Protein AF-A0A3S4I465-F1 (afdb_monomer_lite)

Radius of gyration: 15.0 Å; chains: 1; bounding box: 34×36×34 Å

Secondary structure (DSSP, 8-state):
--TT-HHHHHHHHHHTT--HHHHHHHHHHHHHHGGGHHHHHHHHHHHGGG-GGGGG---SS-HHHHHHHHHHHHHHHTTT---HHHHHHHHHHHHHHHHTT--HHHHHHHHHHHHHHHHT-

Structure (mmCIF, N/CA/C/O backbone):
data_AF-A0A3S4I465-F1
#
_entry.id   AF-A0A3S4I465-F1
#
loop_
_atom_site.group_PDB
_atom_site.id
_atom_site.type_symbol
_atom_site.label_atom_id
_atom_site.label_alt_id
_atom_site.label_comp_id
_atom_site.label_asym_id
_atom_site.label_entity_id
_atom_site.label_seq_id
_atom_site.pdbx_PDB_ins_code
_atom_site.Cartn_x
_atom_site.Cartn_y
_atom_site.Cartn_z
_atom_site.occupancy
_atom_site.B_iso_or_equiv
_atom_site.auth_seq_id
_atom_site.auth_comp_id
_atom_site.auth_asym_id
_atom_site.auth_atom_id
_atom_site.pdbx_PDB_model_num
ATOM 1 N N . MET A 1 1 ? 2.067 20.517 4.276 1.00 67.31 1 MET A N 1
ATOM 2 C CA . MET A 1 1 ? 1.333 19.249 4.360 1.00 67.31 1 MET A CA 1
ATOM 3 C C . MET A 1 1 ? 2.252 18.279 5.065 1.00 67.31 1 MET A C 1
ATOM 5 O O . MET A 1 1 ? 3.365 18.084 4.582 1.00 67.31 1 MET A O 1
ATOM 9 N N . ASP A 1 2 ? 1.835 17.782 6.223 1.00 79.69 2 ASP A N 1
ATOM 10 C CA . ASP A 1 2 ? 2.495 16.657 6.884 1.00 79.69 2 ASP A CA 1
ATOM 11 C C . ASP A 1 2 ? 1.726 15.389 6.498 1.00 79.69 2 ASP A C 1
ATOM 13 O O . ASP A 1 2 ? 0.690 15.105 7.099 1.00 79.69 2 ASP A O 1
ATOM 17 N N . PRO A 1 3 ? 2.225 14.596 5.536 1.00 73.81 3 PRO A N 1
ATOM 18 C CA . PRO A 1 3 ? 1.489 13.455 5.004 1.00 73.81 3 PRO A CA 1
ATOM 19 C C . PRO A 1 3 ? 1.348 12.295 6.010 1.00 73.81 3 PRO A C 1
ATOM 21 O O . PRO A 1 3 ? 0.753 11.268 5.683 1.00 73.81 3 PRO A O 1
ATOM 24 N N . THR A 1 4 ? 1.893 12.438 7.224 1.00 80.31 4 THR A N 1
ATOM 25 C CA . THR A 1 4 ? 1.726 11.503 8.346 1.00 80.31 4 THR A CA 1
ATOM 26 C C . THR A 1 4 ? 0.776 12.014 9.434 1.00 80.31 4 THR A C 1
ATOM 28 O O . THR A 1 4 ? 0.521 11.314 10.416 1.00 80.31 4 THR A O 1
ATOM 31 N N . SER A 1 5 ? 0.200 13.205 9.249 1.00 88.50 5 SER A N 1
ATOM 32 C CA . SER A 1 5 ? -0.755 13.814 10.171 1.00 88.50 5 SER A CA 1
ATOM 33 C C . SER A 1 5 ? -2.071 13.037 10.220 1.00 88.50 5 SER A C 1
ATOM 35 O O . SER A 1 5 ? -2.751 12.858 9.208 1.00 88.50 5 SER A O 1
ATOM 37 N N . LEU A 1 6 ? -2.486 12.637 11.426 1.00 82.00 6 LEU A N 1
ATOM 38 C CA . LEU A 1 6 ? -3.793 12.005 11.645 1.00 82.00 6 LEU A CA 1
ATOM 39 C C . LEU A 1 6 ? -4.962 12.961 11.367 1.00 82.00 6 LEU A C 1
ATOM 41 O O . LEU A 1 6 ? -6.036 12.513 10.972 1.00 82.00 6 LEU A O 1
ATOM 45 N N . THR A 1 7 ? -4.753 14.268 11.537 1.00 84.88 7 THR A N 1
ATOM 46 C CA . THR A 1 7 ? -5.753 15.281 11.177 1.00 84.88 7 THR A CA 1
ATOM 47 C C . THR A 1 7 ? -5.961 15.307 9.664 1.00 84.88 7 THR A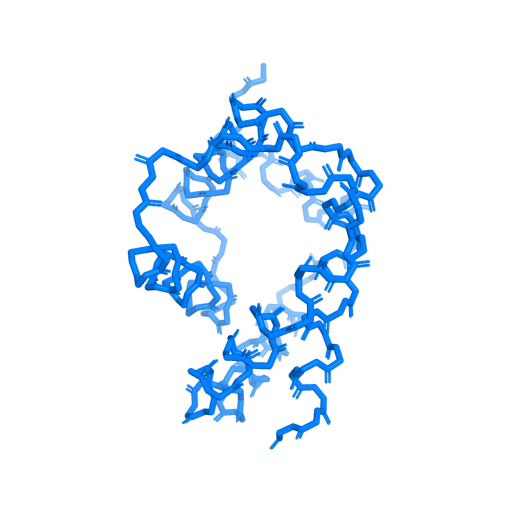 C 1
ATOM 49 O O . THR A 1 7 ? -7.096 15.200 9.208 1.00 84.88 7 THR A O 1
ATOM 52 N N . GLU A 1 8 ? -4.874 15.354 8.883 1.00 82.62 8 GLU A N 1
ATOM 53 C CA . GLU A 1 8 ? -4.951 15.303 7.413 1.00 82.62 8 GLU A CA 1
ATOM 54 C C . GLU A 1 8 ? -5.511 13.949 6.936 1.00 82.62 8 GLU A C 1
ATOM 56 O O . GLU A 1 8 ? -6.305 13.889 5.999 1.00 82.62 8 GLU A O 1
ATOM 61 N N . ALA A 1 9 ? -5.184 12.846 7.619 1.00 86.00 9 ALA A N 1
ATOM 62 C CA . ALA A 1 9 ? -5.780 11.541 7.331 1.00 86.00 9 ALA A CA 1
ATOM 63 C C . ALA A 1 9 ? -7.304 11.532 7.526 1.00 86.00 9 ALA A C 1
ATOM 65 O O . ALA A 1 9 ? -8.016 10.961 6.700 1.00 86.00 9 ALA A O 1
ATOM 66 N N . GLY A 1 10 ? -7.815 12.197 8.567 1.00 88.69 10 GLY A N 1
ATOM 67 C CA . GLY A 1 10 ? -9.253 12.390 8.768 1.00 88.69 10 GLY A CA 1
ATOM 68 C C . GLY A 1 10 ? -9.916 13.146 7.611 1.00 88.69 10 GLY A C 1
ATOM 69 O O . GLY A 1 10 ? -10.988 12.748 7.151 1.00 88.69 10 GLY A O 1
ATOM 70 N N . GLU A 1 11 ? -9.258 14.182 7.083 1.00 90.25 11 GLU A N 1
ATOM 71 C CA . GLU A 1 11 ? -9.730 14.925 5.906 1.00 90.25 11 GLU A CA 1
ATOM 72 C C . GLU A 1 11 ? -9.750 14.055 4.643 1.00 90.25 11 GLU A C 1
ATOM 74 O O . GLU A 1 11 ? -10.707 14.118 3.867 1.00 90.25 11 GLU A O 1
ATOM 79 N N . PHE A 1 12 ? -8.744 13.197 4.442 1.00 90.12 12 PHE A N 1
ATOM 80 C CA . PHE A 1 12 ? -8.738 12.246 3.330 1.00 90.12 12 PHE A CA 1
ATOM 81 C C . PHE A 1 12 ? -9.867 11.223 3.446 1.00 90.12 12 PHE A C 1
ATOM 83 O O . PHE A 1 12 ? -10.594 11.019 2.475 1.00 90.12 12 PHE A O 1
ATOM 90 N N . LEU A 1 13 ? -10.055 10.610 4.618 1.00 94.12 13 LEU A N 1
ATOM 91 C CA . LEU A 1 13 ? -11.156 9.668 4.839 1.00 94.12 13 LEU A CA 1
ATOM 92 C C . LEU A 1 13 ? -12.508 10.328 4.543 1.00 94.12 13 LEU A C 1
ATOM 94 O O . LEU A 1 13 ? -13.324 9.748 3.830 1.00 94.12 13 LEU A O 1
ATOM 98 N N . HIS A 1 14 ? -12.710 11.568 4.994 1.00 94.50 14 HIS A N 1
ATOM 99 C CA . HIS A 1 14 ? -13.909 12.341 4.675 1.00 94.50 14 HIS A CA 1
ATOM 100 C C . HIS A 1 14 ? -14.053 12.604 3.168 1.00 94.50 14 HIS A C 1
ATOM 102 O O . HIS A 1 14 ? -15.103 12.323 2.592 1.00 94.50 14 HIS A O 1
ATOM 108 N N . THR A 1 15 ? -12.992 13.090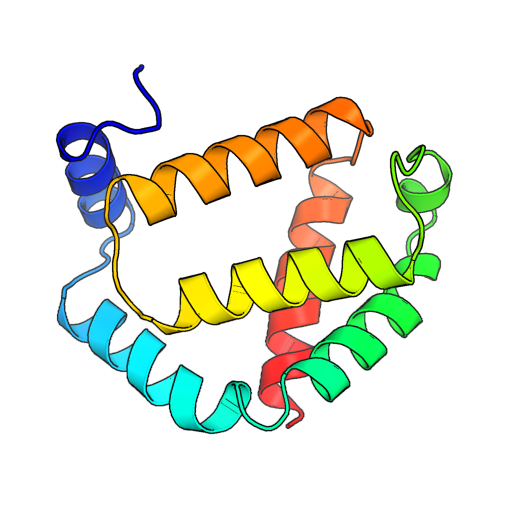 2.518 1.00 95.38 15 THR A N 1
ATOM 109 C CA . THR A 1 15 ? -12.969 13.412 1.080 1.00 95.38 15 THR A CA 1
ATOM 110 C C . THR A 1 15 ? -13.322 12.202 0.217 1.00 95.38 15 THR A C 1
ATOM 112 O O . THR A 1 15 ? -14.041 12.331 -0.772 1.00 95.38 15 THR A O 1
ATOM 115 N N . PHE A 1 16 ? -12.842 11.018 0.600 1.00 94.19 16 PHE A N 1
ATOM 116 C CA . PHE A 1 16 ? -13.107 9.762 -0.100 1.00 94.19 16 PHE A CA 1
ATOM 117 C C . PHE A 1 16 ? -14.335 9.006 0.427 1.00 94.19 16 PHE A C 1
ATOM 119 O O . PHE A 1 16 ? -14.575 7.882 -0.009 1.00 94.19 16 PHE A O 1
ATOM 126 N N . ALA A 1 17 ? -15.113 9.608 1.333 1.00 97.00 17 ALA A N 1
ATOM 127 C CA . ALA A 1 17 ? -16.288 9.004 1.961 1.00 97.00 17 ALA A CA 1
ATOM 128 C C . ALA A 1 17 ? -16.016 7.622 2.594 1.00 97.00 17 ALA A C 1
ATOM 130 O O . ALA A 1 17 ? -16.871 6.742 2.561 1.00 97.00 17 ALA A O 1
ATOM 131 N N . ILE A 1 18 ? -14.827 7.436 3.175 1.00 96.69 18 ILE A N 1
ATOM 132 C CA . ILE A 1 18 ? -14.431 6.209 3.869 1.00 96.69 18 ILE A CA 1
ATOM 133 C C . ILE A 1 18 ? -14.873 6.312 5.326 1.00 96.69 18 ILE A C 1
ATOM 135 O O . ILE A 1 18 ? -14.384 7.154 6.082 1.00 96.69 18 ILE A O 1
ATOM 139 N N . GLN A 1 19 ? -15.787 5.434 5.726 1.00 96.44 19 GLN A N 1
ATOM 140 C CA . GLN A 1 19 ? -16.308 5.358 7.087 1.00 96.44 19 GLN A CA 1
ATOM 141 C C . GLN A 1 19 ? -15.681 4.192 7.862 1.00 96.44 19 GLN A C 1
ATOM 143 O O . GLN A 1 19 ? -15.042 3.301 7.299 1.00 96.44 19 GLN A O 1
ATOM 148 N N . GLU A 1 20 ? -15.898 4.159 9.178 1.00 95.94 20 GLU A N 1
ATOM 149 C CA . GLU A 1 20 ? -15.422 3.064 10.033 1.00 95.94 20 GLU A CA 1
ATOM 150 C C . GLU A 1 20 ? -15.921 1.691 9.549 1.00 95.94 20 GLU A C 1
ATOM 152 O O . GLU A 1 20 ? -15.183 0.707 9.571 1.00 95.94 20 GLU A O 1
ATOM 157 N N . ASP A 1 21 ? -17.154 1.619 9.044 1.00 97.69 21 ASP A N 1
ATOM 158 C CA . ASP A 1 21 ? -17.713 0.377 8.509 1.00 97.69 21 ASP A CA 1
ATOM 159 C C . ASP A 1 21 ? -17.024 -0.085 7.219 1.00 97.69 21 ASP A C 1
ATOM 161 O O . ASP A 1 21 ? -16.957 -1.287 6.957 1.00 97.69 21 ASP A O 1
ATOM 165 N N . ASP A 1 22 ? -16.445 0.827 6.439 1.00 98.06 22 ASP A N 1
ATOM 166 C CA . ASP A 1 22 ? -15.641 0.463 5.272 1.00 98.06 22 ASP A CA 1
ATOM 167 C C . ASP A 1 22 ? -14.290 -0.104 5.697 1.00 98.06 22 ASP A C 1
ATOM 169 O O . ASP A 1 22 ? -13.839 -1.104 5.140 1.00 98.06 22 ASP A O 1
ATOM 173 N N . LEU A 1 23 ? -13.686 0.443 6.753 1.00 97.69 23 LEU A N 1
ATOM 174 C CA . LEU A 1 23 ? -12.479 -0.125 7.356 1.00 97.69 23 LEU A CA 1
ATOM 175 C C . LEU A 1 23 ? -12.737 -1.523 7.946 1.00 97.69 23 LEU A C 1
ATOM 177 O O . LEU A 1 23 ? -11.909 -2.424 7.788 1.00 97.69 23 LEU A O 1
ATOM 181 N N . LYS A 1 24 ? -13.914 -1.751 8.549 1.00 97.81 24 LYS A N 1
ATOM 182 C CA . LYS A 1 24 ? -14.354 -3.094 8.974 1.00 97.81 24 LYS A CA 1
ATOM 183 C C . LYS A 1 24 ? -14.507 -4.040 7.783 1.00 97.81 24 LYS A C 1
ATOM 185 O O . LYS A 1 24 ? -14.070 -5.186 7.867 1.00 97.81 24 LYS A O 1
ATOM 190 N N . ARG A 1 25 ? -15.072 -3.573 6.663 1.00 97.38 25 ARG A N 1
ATOM 191 C CA . ARG A 1 25 ? -15.172 -4.356 5.417 1.00 97.38 25 ARG A CA 1
ATOM 192 C C . ARG A 1 25 ? -13.799 -4.695 4.835 1.00 97.38 25 ARG A C 1
ATOM 194 O O . ARG A 1 25 ? -13.598 -5.829 4.409 1.00 97.38 25 ARG A O 1
ATOM 201 N N . VAL A 1 26 ? -12.848 -3.760 4.861 1.00 96.94 26 VAL A N 1
ATOM 202 C CA . VAL A 1 26 ? -11.453 -4.013 4.458 1.00 96.94 26 VAL A CA 1
ATOM 203 C C . VAL A 1 26 ? -10.838 -5.109 5.326 1.00 96.94 26 VAL A C 1
ATOM 205 O O . VAL A 1 26 ? -10.253 -6.047 4.786 1.00 96.94 26 VAL A O 1
ATOM 208 N N . ARG A 1 27 ? -11.031 -5.049 6.649 1.00 97.44 27 ARG A N 1
ATOM 209 C CA . ARG A 1 27 ? -10.550 -6.089 7.568 1.00 97.44 27 ARG A CA 1
ATOM 210 C C . ARG A 1 27 ? -11.165 -7.457 7.283 1.00 97.44 27 ARG A C 1
ATOM 212 O O . ARG A 1 27 ? -10.431 -8.433 7.176 1.00 97.44 27 ARG A O 1
ATOM 219 N N . ALA A 1 28 ? -12.483 -7.516 7.101 1.00 96.69 28 ALA A N 1
ATOM 220 C CA . ALA A 1 28 ? -13.188 -8.753 6.772 1.00 96.69 28 ALA A CA 1
ATOM 221 C C . ALA A 1 28 ? -12.712 -9.354 5.436 1.00 96.69 28 ALA A C 1
ATOM 223 O O . ALA A 1 28 ? -12.515 -10.560 5.333 1.00 96.69 28 ALA A O 1
ATOM 224 N N . MET A 1 29 ? -12.448 -8.521 4.422 1.00 94.75 29 MET A N 1
ATOM 225 C CA . MET A 1 29 ? -11.846 -8.981 3.163 1.00 94.75 29 MET A CA 1
ATOM 226 C C . MET A 1 29 ? -10.445 -9.571 3.383 1.00 94.75 29 MET A C 1
ATOM 228 O O . MET A 1 29 ? -10.067 -10.552 2.740 1.00 94.75 29 MET A O 1
ATOM 232 N N . GLY A 1 30 ? -9.683 -9.001 4.318 1.00 95.50 30 GLY A N 1
ATOM 233 C CA . GLY A 1 30 ? -8.376 -9.505 4.725 1.00 95.50 30 GLY A CA 1
ATOM 234 C C . GLY A 1 30 ? -8.392 -10.968 5.161 1.00 95.50 30 GLY A C 1
ATOM 235 O O . GLY A 1 30 ? -7.469 -11.702 4.822 1.00 95.50 30 GLY A O 1
ATOM 236 N N . GLU A 1 31 ? -9.446 -11.426 5.837 1.00 94.69 31 GLU A N 1
ATOM 237 C CA . GLU A 1 31 ? -9.565 -12.820 6.292 1.00 94.69 31 GLU A CA 1
ATOM 238 C C . GLU A 1 31 ? -9.564 -13.822 5.125 1.00 94.69 31 GLU A C 1
ATOM 240 O O . GLU A 1 31 ? -9.002 -14.910 5.249 1.00 94.69 31 GLU A O 1
ATOM 245 N N . ALA A 1 32 ? -10.126 -13.438 3.974 1.00 92.25 32 ALA A N 1
ATOM 246 C CA . ALA A 1 32 ? -10.123 -14.250 2.758 1.00 92.25 32 ALA A CA 1
ATOM 247 C C . ALA A 1 32 ? -8.828 -14.089 1.943 1.00 92.25 32 ALA A C 1
ATOM 249 O O . ALA A 1 32 ? -8.304 -15.062 1.399 1.00 92.25 32 ALA A O 1
ATOM 250 N N . VAL A 1 33 ? -8.293 -12.866 1.865 1.00 93.94 33 VAL A N 1
ATOM 251 C CA . VAL A 1 33 ? -7.155 -12.545 0.988 1.00 93.94 33 VAL A CA 1
ATOM 252 C C . VAL A 1 33 ? -5.810 -12.943 1.598 1.00 93.94 33 VAL A C 1
ATOM 254 O O . VAL A 1 33 ? -4.952 -13.479 0.897 1.00 93.94 33 VAL A O 1
ATOM 257 N N . LEU A 1 34 ? -5.595 -12.690 2.892 1.00 95.38 34 LEU A N 1
ATOM 258 C CA . LEU A 1 34 ? -4.291 -12.855 3.544 1.00 95.38 34 LEU A CA 1
ATOM 259 C C . LEU A 1 34 ? -3.717 -14.282 3.466 1.00 95.38 34 LEU A C 1
ATOM 261 O O . LEU A 1 34 ? -2.518 -14.391 3.194 1.00 95.38 34 LEU A O 1
ATOM 265 N N . PRO A 1 35 ? -4.508 -15.367 3.627 1.00 95.56 35 PRO A N 1
ATOM 266 C CA . PRO A 1 35 ? -4.002 -16.736 3.487 1.00 95.56 35 PRO A CA 1
ATOM 267 C C . PRO A 1 35 ? -3.449 -17.060 2.094 1.00 95.56 35 PRO A C 1
ATOM 269 O O . PRO A 1 35 ? -2.672 -17.999 1.944 1.00 95.56 35 PRO A O 1
ATOM 272 N N . ARG A 1 36 ? -3.852 -16.295 1.072 1.00 94.50 36 ARG A N 1
ATOM 273 C CA . ARG A 1 36 ? -3.471 -16.487 -0.334 1.00 94.50 36 ARG A CA 1
ATOM 274 C C . ARG A 1 36 ? -2.734 -15.273 -0.907 1.00 94.50 36 ARG A C 1
ATOM 276 O O . ARG A 1 36 ? -2.605 -15.134 -2.123 1.00 94.50 36 ARG A O 1
ATOM 283 N N . LEU A 1 37 ? -2.235 -14.389 -0.040 1.00 93.31 37 LEU A N 1
ATOM 284 C CA . LEU A 1 37 ? -1.600 -13.142 -0.457 1.00 93.31 37 LEU A CA 1
ATOM 285 C C . LEU A 1 37 ? -0.360 -13.392 -1.319 1.00 93.31 37 LEU A C 1
ATOM 287 O O . LEU A 1 37 ? -0.177 -12.707 -2.323 1.00 93.31 37 LEU A O 1
ATOM 291 N N . ASP A 1 38 ? 0.452 -14.385 -0.963 1.00 90.88 38 ASP A N 1
ATOM 292 C CA . ASP A 1 38 ? 1.666 -14.716 -1.713 1.00 90.88 38 ASP A CA 1
ATOM 293 C C . ASP A 1 38 ? 1.317 -15.183 -3.140 1.00 90.88 38 ASP A C 1
ATOM 295 O O . ASP A 1 38 ? 1.897 -14.693 -4.106 1.00 90.88 38 ASP A O 1
ATOM 299 N N . GLU A 1 39 ? 0.266 -16.000 -3.303 1.00 91.69 39 GLU A N 1
ATOM 300 C CA . GLU A 1 39 ? -0.252 -16.409 -4.620 1.00 91.69 39 GLU A CA 1
ATOM 301 C C . GLU A 1 39 ? -0.733 -15.199 -5.445 1.00 91.69 39 GLU A C 1
ATOM 303 O O . GLU A 1 39 ? -0.463 -15.093 -6.647 1.00 91.69 39 GLU A O 1
ATOM 308 N N . ALA A 1 40 ? -1.433 -14.254 -4.811 1.00 91.25 40 ALA A N 1
ATOM 309 C CA . ALA A 1 40 ? -1.873 -13.031 -5.476 1.00 91.25 40 ALA A CA 1
ATOM 310 C C . ALA A 1 40 ? -0.687 -12.145 -5.902 1.00 91.25 40 ALA A C 1
ATOM 312 O O . ALA A 1 40 ? -0.724 -11.549 -6.984 1.00 91.25 40 ALA A O 1
ATOM 313 N N . MET A 1 41 ? 0.369 -12.066 -5.085 1.00 90.75 41 MET A N 1
ATOM 314 C CA . MET A 1 41 ? 1.587 -11.320 -5.414 1.00 90.75 41 MET A CA 1
ATOM 315 C C . MET A 1 41 ? 2.365 -11.978 -6.552 1.00 90.75 41 MET A C 1
ATOM 317 O O . MET A 1 41 ? 2.800 -11.270 -7.462 1.00 90.75 41 MET A O 1
ATOM 321 N N . ASP A 1 42 ? 2.468 -13.305 -6.572 1.00 89.38 42 ASP A N 1
ATOM 322 C CA . ASP A 1 42 ? 3.103 -14.037 -7.667 1.00 89.38 42 ASP A CA 1
ATOM 323 C C . ASP A 1 42 ? 2.409 -13.753 -9.000 1.00 89.38 42 ASP A C 1
ATOM 325 O O . ASP A 1 42 ? 3.061 -13.372 -9.976 1.00 89.38 42 ASP A O 1
ATOM 329 N N . ARG A 1 43 ? 1.073 -13.836 -9.036 1.00 90.75 43 ARG A N 1
ATOM 330 C CA . ARG A 1 43 ? 0.282 -13.496 -10.232 1.00 90.75 43 ARG A CA 1
ATOM 331 C C . ARG A 1 43 ? 0.519 -12.051 -10.678 1.00 90.75 43 ARG A C 1
ATOM 333 O O . ARG A 1 43 ? 0.678 -11.788 -11.871 1.00 90.75 43 ARG A O 1
ATOM 340 N N . PHE A 1 44 ? 0.576 -11.110 -9.735 1.00 91.50 44 PHE A N 1
ATOM 341 C CA . PHE A 1 44 ? 0.858 -9.708 -10.038 1.00 91.50 44 PHE A CA 1
ATOM 342 C C . PHE A 1 44 ? 2.248 -9.521 -10.666 1.00 91.50 44 PHE A C 1
ATOM 344 O O . PHE A 1 44 ? 2.382 -8.835 -11.681 1.00 91.50 44 PHE A O 1
ATOM 351 N N . TYR A 1 45 ? 3.282 -10.149 -10.103 1.00 88.94 45 TYR A N 1
ATOM 352 C CA . TYR A 1 45 ? 4.651 -10.035 -10.609 1.00 88.94 45 TYR A CA 1
ATOM 353 C C . TYR A 1 45 ? 4.897 -10.821 -11.901 1.00 88.94 45 TYR A C 1
ATOM 355 O O . TYR A 1 45 ? 5.776 -10.433 -12.668 1.00 88.94 45 TYR A O 1
ATOM 363 N N . GLN A 1 46 ? 4.108 -11.858 -12.190 1.00 89.81 46 GLN A N 1
ATOM 364 C CA . GLN A 1 46 ? 4.081 -12.508 -13.506 1.00 89.81 46 GLN A CA 1
ATOM 365 C C . GLN A 1 46 ? 3.472 -11.598 -14.579 1.00 89.81 46 GLN A C 1
ATOM 367 O O . GLN A 1 46 ? 3.938 -11.590 -15.717 1.00 89.81 46 GLN A O 1
ATOM 372 N N . TRP A 1 47 ? 2.454 -10.809 -14.224 1.00 91.62 47 TRP A N 1
ATOM 373 C CA . TRP A 1 47 ? 1.835 -9.844 -15.133 1.00 91.62 47 TRP A CA 1
ATOM 374 C C . TRP A 1 47 ? 2.699 -8.595 -15.354 1.00 91.62 47 TRP A C 1
ATOM 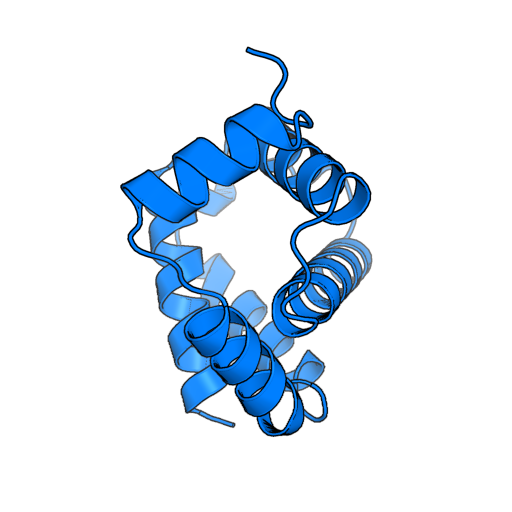376 O O . TRP A 1 47 ? 2.798 -8.117 -16.479 1.00 91.62 47 TRP A O 1
ATOM 386 N N . LEU A 1 48 ? 3.357 -8.075 -14.314 1.00 89.88 48 LEU A N 1
ATOM 387 C CA . LEU A 1 48 ? 4.064 -6.785 -14.339 1.00 89.88 48 LEU A CA 1
ATOM 388 C C . LEU A 1 48 ? 5.012 -6.558 -15.549 1.00 89.88 48 LEU A C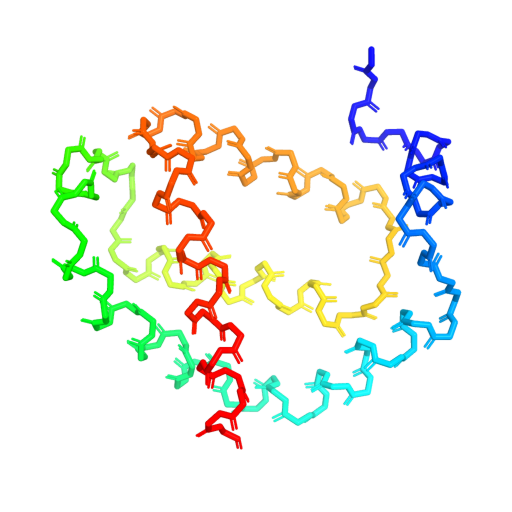 1
ATOM 390 O O . LEU A 1 48 ? 5.025 -5.439 -16.073 1.00 89.88 48 LEU A O 1
ATOM 394 N N . PRO A 1 49 ? 5.775 -7.558 -16.048 1.00 89.00 49 PRO A N 1
ATOM 395 C CA . PRO A 1 49 ? 6.614 -7.421 -17.244 1.00 89.00 49 PRO A CA 1
ATOM 396 C C . PRO A 1 49 ? 5.851 -7.149 -18.552 1.00 89.00 49 PRO A C 1
ATOM 398 O O . PRO A 1 49 ? 6.472 -6.762 -19.549 1.00 89.00 49 PRO A O 1
ATOM 401 N N . SER A 1 50 ? 4.527 -7.344 -18.572 1.00 90.62 50 SER A N 1
ATOM 402 C CA . SER A 1 50 ? 3.669 -7.032 -19.719 1.00 90.62 50 SER A CA 1
ATOM 403 C C . SER A 1 50 ? 3.480 -5.529 -19.925 1.00 90.62 50 SER A C 1
ATOM 405 O O . SER A 1 50 ? 2.954 -5.135 -20.961 1.00 90.62 50 SER A O 1
ATOM 407 N N . LEU A 1 51 ? 3.870 -4.689 -18.960 1.00 89.25 51 LEU A N 1
ATOM 408 C CA . LEU A 1 51 ? 3.848 -3.234 -19.078 1.00 89.25 51 LEU A CA 1
ATOM 409 C C . LEU A 1 51 ? 5.204 -2.733 -19.596 1.00 89.25 51 LEU A C 1
ATOM 411 O O . LEU A 1 51 ? 6.170 -2.700 -18.835 1.00 89.25 51 LEU A O 1
ATOM 415 N N . PRO A 1 52 ? 5.322 -2.283 -20.860 1.00 83.94 52 PRO A N 1
ATOM 416 C CA . PRO A 1 52 ? 6.602 -1.811 -21.393 1.00 83.94 52 PRO A CA 1
ATOM 417 C C . PRO A 1 52 ? 7.183 -0.637 -20.595 1.00 83.94 52 PRO A C 1
ATOM 419 O O . PRO A 1 52 ? 8.397 -0.519 -20.460 1.00 83.94 52 PRO A O 1
ATOM 422 N N . SER A 1 53 ? 6.314 0.193 -20.018 1.00 83.75 53 SER A N 1
ATOM 423 C CA . SER A 1 53 ? 6.656 1.356 -19.198 1.00 83.75 53 SER A CA 1
ATOM 424 C C . SER A 1 53 ? 7.383 1.020 -17.894 1.00 83.75 53 SER A C 1
ATOM 426 O O . SER A 1 53 ? 8.082 1.880 -17.368 1.00 83.75 53 SER A O 1
ATOM 428 N N . THR A 1 54 ? 7.275 -0.209 -17.377 1.00 82.12 54 THR A N 1
ATOM 429 C CA . THR A 1 54 ? 7.987 -0.619 -16.152 1.00 82.12 54 THR A CA 1
ATOM 430 C C . THR A 1 54 ? 9.424 -1.059 -16.430 1.00 82.12 54 THR A C 1
ATOM 432 O O . THR A 1 54 ? 10.220 -1.167 -15.503 1.00 82.12 54 THR A O 1
ATOM 435 N N . ARG A 1 55 ? 9.801 -1.247 -17.705 1.00 78.88 55 ARG A N 1
ATOM 436 C CA . ARG A 1 55 ? 11.170 -1.613 -18.117 1.00 78.88 55 ARG A CA 1
ATOM 437 C C . ARG A 1 55 ? 12.182 -0.495 -17.886 1.00 78.88 55 ARG A C 1
ATOM 439 O O . ARG A 1 55 ? 13.361 -0.778 -17.720 1.00 78.88 55 ARG A O 1
ATOM 446 N N . ALA A 1 56 ? 11.718 0.753 -17.897 1.00 77.12 56 ALA A N 1
ATOM 447 C CA . ALA A 1 56 ? 12.538 1.925 -17.608 1.00 77.12 56 ALA A CA 1
ATOM 448 C C . ALA A 1 56 ? 12.724 2.159 -16.099 1.00 77.12 56 ALA A C 1
ATOM 450 O O . ALA A 1 56 ? 13.533 2.999 -15.711 1.00 77.12 56 ALA A O 1
ATOM 451 N N . CYS A 1 57 ? 11.990 1.435 -15.244 1.00 81.69 57 CYS A N 1
ATOM 452 C CA . CYS A 1 57 ? 12.160 1.538 -13.804 1.00 81.69 57 CYS A CA 1
ATOM 453 C C . CYS A 1 57 ? 13.437 0.812 -13.379 1.00 81.69 57 CYS A C 1
ATOM 455 O O . CYS A 1 57 ? 13.618 -0.368 -13.678 1.00 81.69 57 CYS A O 1
ATOM 457 N N . SER A 1 58 ? 14.281 1.497 -12.615 1.00 70.50 58 SER A N 1
ATOM 458 C CA . SER A 1 58 ? 15.488 0.915 -12.025 1.00 70.50 58 SER A CA 1
ATOM 459 C C . SER A 1 58 ? 15.167 0.393 -10.624 1.00 70.50 58 SER A C 1
ATOM 461 O O . SER A 1 58 ? 15.008 1.198 -9.701 1.00 70.50 58 SER A O 1
ATOM 463 N N . PRO A 1 59 ? 15.024 -0.929 -10.420 1.00 73.62 59 PRO A N 1
ATOM 464 C CA . PRO A 1 59 ? 14.702 -1.453 -9.104 1.00 73.62 59 PRO A CA 1
ATOM 465 C C . PRO A 1 59 ? 15.880 -1.259 -8.143 1.00 73.62 59 PRO A C 1
ATOM 467 O O . PRO A 1 59 ? 16.995 -1.684 -8.425 1.00 73.62 59 PRO A O 1
ATOM 470 N N . ALA A 1 60 ? 15.610 -0.669 -6.977 1.00 73.81 60 ALA A N 1
ATOM 471 C CA . ALA A 1 60 ? 16.611 -0.487 -5.923 1.00 73.81 60 ALA A CA 1
ATOM 472 C C . ALA A 1 60 ? 16.979 -1.798 -5.196 1.00 73.81 60 ALA A C 1
ATOM 474 O O . ALA A 1 60 ? 18.033 -1.884 -4.576 1.00 73.81 60 ALA A O 1
ATOM 475 N N . VAL A 1 61 ? 16.099 -2.804 -5.253 1.00 82.19 61 VAL A N 1
ATOM 476 C CA . VAL A 1 61 ? 16.218 -4.087 -4.539 1.00 82.19 61 VAL A CA 1
ATOM 477 C C . VAL A 1 61 ? 15.790 -5.257 -5.428 1.00 82.19 61 VAL A C 1
ATOM 479 O O . VAL A 1 61 ? 15.083 -5.064 -6.423 1.00 82.19 61 VAL A O 1
ATOM 482 N N . GLY A 1 62 ? 16.201 -6.479 -5.075 1.00 84.62 62 GLY A N 1
ATOM 483 C CA . GLY A 1 62 ? 15.903 -7.702 -5.833 1.00 84.62 62 GLY A CA 1
ATOM 484 C C . GLY A 1 62 ? 14.416 -8.088 -5.842 1.00 84.62 62 GLY A C 1
ATOM 485 O O . GLY A 1 62 ? 13.626 -7.591 -5.045 1.00 84.62 62 GLY A O 1
ATOM 486 N N . ALA A 1 63 ? 14.016 -8.995 -6.742 1.00 80.19 63 ALA A N 1
ATOM 487 C CA . ALA A 1 63 ? 12.608 -9.378 -6.924 1.00 80.19 63 ALA A CA 1
ATOM 488 C C . ALA A 1 63 ? 11.947 -9.938 -5.652 1.00 80.19 63 ALA A C 1
ATOM 490 O O . ALA A 1 63 ? 10.836 -9.528 -5.330 1.00 80.19 63 ALA A O 1
ATOM 491 N N . ALA A 1 64 ? 12.651 -10.794 -4.904 1.00 82.56 64 ALA A N 1
ATOM 492 C CA . ALA A 1 64 ? 12.149 -11.366 -3.654 1.00 82.56 64 ALA A CA 1
ATOM 493 C C . ALA A 1 64 ? 11.868 -10.289 -2.590 1.00 82.56 64 ALA A C 1
ATOM 495 O O . ALA A 1 64 ? 10.776 -10.241 -2.036 1.00 82.56 64 ALA A O 1
ATOM 496 N N . GLN A 1 65 ? 12.804 -9.354 -2.389 1.00 87.12 65 GLN A N 1
ATOM 497 C CA . GLN A 1 65 ? 12.633 -8.235 -1.450 1.00 87.12 65 GLN A CA 1
ATOM 498 C C . GLN A 1 65 ? 11.466 -7.321 -1.852 1.00 87.12 65 GLN A C 1
ATOM 500 O O . GLN A 1 65 ? 10.735 -6.830 -0.996 1.00 87.12 65 GLN A O 1
ATOM 505 N N . ARG A 1 66 ? 11.242 -7.109 -3.159 1.00 86.25 66 ARG A N 1
ATOM 506 C CA . ARG A 1 66 ? 10.067 -6.359 -3.635 1.00 86.25 66 ARG A CA 1
ATOM 507 C C . ARG A 1 66 ? 8.761 -7.103 -3.362 1.00 86.25 66 ARG A C 1
ATOM 509 O O . ARG A 1 66 ? 7.764 -6.461 -3.044 1.00 86.25 66 ARG A O 1
ATOM 516 N N . ALA A 1 67 ? 8.740 -8.424 -3.524 1.00 84.19 67 ALA A N 1
ATOM 517 C CA . ALA A 1 67 ? 7.561 -9.233 -3.234 1.00 84.19 67 ALA A CA 1
ATOM 518 C C . ALA A 1 67 ? 7.217 -9.196 -1.740 1.00 84.19 67 ALA A C 1
ATOM 520 O O . ALA A 1 67 ? 6.074 -8.916 -1.387 1.00 84.19 67 ALA A O 1
ATOM 521 N N . GLU A 1 68 ? 8.219 -9.346 -0.876 1.00 88.38 68 GLU A N 1
ATOM 522 C CA . GLU A 1 68 ? 8.062 -9.246 0.575 1.00 88.38 68 GLU A CA 1
ATOM 523 C C . GLU A 1 68 ? 7.552 -7.863 1.010 1.00 88.38 68 GLU A C 1
ATOM 525 O O . GLU A 1 68 ? 6.571 -7.771 1.750 1.00 88.38 68 GLU A O 1
ATOM 530 N N . ALA A 1 69 ? 8.139 -6.782 0.482 1.00 90.56 69 ALA A N 1
ATOM 531 C CA . ALA A 1 69 ? 7.693 -5.418 0.768 1.00 90.56 69 ALA A CA 1
ATOM 532 C C . ALA A 1 69 ? 6.242 -5.164 0.318 1.00 90.56 69 ALA A C 1
ATOM 534 O O . ALA A 1 69 ? 5.482 -4.490 1.012 1.00 90.56 69 ALA A O 1
ATOM 535 N N . GLN A 1 70 ? 5.824 -5.723 -0.823 1.00 90.31 70 GLN A N 1
ATOM 536 C CA . GLN A 1 70 ? 4.424 -5.648 -1.254 1.00 90.31 70 GLN A CA 1
ATOM 537 C C . GLN A 1 70 ? 3.504 -6.454 -0.334 1.00 90.31 70 GLN A C 1
ATOM 539 O O . GLN A 1 70 ? 2.436 -5.967 0.026 1.00 90.31 70 GLN A O 1
ATOM 544 N N . ALA A 1 71 ? 3.901 -7.661 0.070 1.00 91.00 71 ALA A N 1
ATOM 545 C CA . ALA A 1 71 ? 3.105 -8.468 0.985 1.00 91.00 71 ALA A CA 1
ATOM 546 C C . ALA A 1 71 ? 2.922 -7.761 2.341 1.00 91.00 71 ALA A C 1
ATOM 548 O O . ALA A 1 71 ? 1.813 -7.733 2.869 1.00 91.00 71 ALA A O 1
ATOM 549 N N . ALA A 1 72 ? 3.970 -7.125 2.877 1.00 93.31 72 ALA A N 1
ATOM 550 C CA . ALA A 1 72 ? 3.882 -6.305 4.087 1.00 93.31 72 ALA A CA 1
ATOM 551 C C . ALA A 1 72 ? 2.891 -5.137 3.926 1.00 93.31 72 ALA A C 1
ATOM 553 O O . ALA A 1 72 ? 1.972 -5.003 4.738 1.00 93.31 72 ALA A O 1
ATOM 554 N N . TYR A 1 73 ? 2.997 -4.384 2.825 1.00 95.25 73 TYR A N 1
ATOM 555 C CA . TYR A 1 73 ? 2.076 -3.290 2.502 1.00 95.25 73 TYR A CA 1
ATOM 556 C C . TYR A 1 73 ? 0.609 -3.751 2.484 1.00 95.25 73 TYR A C 1
ATOM 558 O O . TYR A 1 73 ? -0.267 -3.102 3.059 1.00 95.25 73 TYR A O 1
ATOM 566 N N . TRP A 1 74 ? 0.324 -4.894 1.850 1.00 95.75 74 TRP A N 1
ATOM 567 C CA . TRP A 1 74 ? -1.039 -5.423 1.768 1.00 95.75 74 TRP A CA 1
ATOM 568 C C . TRP A 1 74 ? -1.539 -5.987 3.096 1.00 95.75 74 TRP A C 1
ATOM 570 O O . TRP A 1 74 ? -2.700 -5.769 3.431 1.00 95.75 74 TRP A O 1
ATOM 580 N N . ARG A 1 75 ? -0.683 -6.632 3.900 1.00 95.81 75 ARG A N 1
ATOM 581 C CA . ARG A 1 75 ? -1.042 -7.045 5.270 1.00 95.81 75 ARG A CA 1
ATOM 582 C C . ARG A 1 75 ? -1.452 -5.850 6.123 1.00 95.81 75 ARG A C 1
ATOM 584 O O . ARG A 1 75 ? -2.478 -5.890 6.794 1.00 95.81 75 ARG A O 1
ATOM 591 N N . SER A 1 76 ? -0.685 -4.770 6.033 1.00 97.25 76 SER A N 1
ATOM 592 C CA . SER A 1 76 ? -0.986 -3.504 6.690 1.00 97.25 76 SER A CA 1
ATOM 593 C C . SER A 1 76 ? -2.294 -2.887 6.175 1.00 97.25 76 SER A C 1
ATOM 595 O O . SER A 1 76 ? -3.137 -2.485 6.973 1.00 97.25 76 SER A O 1
ATOM 597 N N . PHE A 1 77 ? -2.536 -2.894 4.857 1.00 96.88 77 PHE A N 1
ATOM 598 C CA . PHE A 1 77 ? -3.796 -2.423 4.262 1.00 96.88 77 PHE A CA 1
ATOM 599 C C . PHE A 1 77 ? -5.018 -3.191 4.784 1.00 96.88 77 PHE A C 1
ATOM 601 O O . PHE A 1 77 ? -5.985 -2.587 5.244 1.00 96.88 77 PHE A O 1
ATOM 608 N N . PHE A 1 78 ? -4.951 -4.523 4.781 1.00 97.25 78 PHE A N 1
ATOM 609 C CA . PHE A 1 78 ? -6.040 -5.387 5.232 1.00 97.25 78 PHE A CA 1
ATOM 610 C C . PHE A 1 78 ? -6.238 -5.402 6.757 1.00 97.25 78 PHE A C 1
ATOM 612 O O . PHE A 1 78 ? -7.201 -5.993 7.232 1.00 97.25 78 PHE A O 1
ATOM 619 N N . SER A 1 79 ? -5.404 -4.715 7.545 1.00 96.25 79 SER A N 1
ATOM 620 C CA . SER A 1 79 ? -5.693 -4.487 8.970 1.00 96.25 79 SER A CA 1
ATOM 621 C C . SER A 1 79 ? -6.923 -3.587 9.185 1.00 96.25 79 SER A C 1
ATOM 623 O O . SER A 1 79 ? -7.583 -3.659 10.230 1.00 96.25 79 SER A O 1
ATOM 625 N N . GLY A 1 80 ? -7.245 -2.738 8.198 1.00 96.62 80 GLY A N 1
ATOM 626 C CA . GLY A 1 80 ? -8.303 -1.734 8.303 1.00 96.62 80 GLY A CA 1
ATOM 627 C C . GLY A 1 80 ? -8.022 -0.674 9.374 1.00 96.62 80 GLY A C 1
ATOM 628 O O . GLY A 1 80 ? -8.959 -0.127 9.945 1.00 96.62 80 GLY A O 1
ATOM 629 N N . VAL A 1 81 ? -6.754 -0.425 9.716 1.00 95.81 81 VAL A N 1
ATOM 630 C CA . VAL A 1 81 ? -6.348 0.592 10.696 1.00 95.81 81 VAL A CA 1
ATOM 631 C C . VAL A 1 81 ? -5.585 1.701 9.981 1.00 95.81 81 VAL A C 1
ATOM 633 O O . VAL A 1 81 ? -4.604 1.434 9.294 1.00 95.81 81 VAL A O 1
ATOM 636 N N . VAL A 1 82 ? -6.036 2.946 10.148 1.00 95.56 82 VAL A N 1
ATOM 637 C CA . VAL A 1 82 ? -5.378 4.143 9.604 1.00 95.56 82 VAL A CA 1
ATOM 638 C C . VAL A 1 82 ? -4.761 4.917 10.765 1.00 95.56 82 VAL A C 1
ATOM 640 O O . VAL A 1 82 ? -5.404 5.770 11.372 1.00 95.56 82 VAL A O 1
ATOM 643 N N . ASP A 1 83 ? -3.522 4.573 11.103 1.00 94.19 83 ASP A N 1
ATOM 644 C CA . ASP A 1 83 ? -2.723 5.228 12.140 1.00 94.19 83 ASP A CA 1
ATOM 645 C C . ASP A 1 83 ? -1.453 5.877 11.554 1.00 94.19 83 ASP A C 1
ATOM 647 O O . ASP A 1 83 ? -1.212 5.860 10.346 1.00 94.19 83 ASP A O 1
ATOM 651 N N . ALA A 1 84 ? -0.619 6.477 12.405 1.00 91.69 84 ALA A N 1
ATOM 652 C CA . ALA A 1 84 ? 0.594 7.156 11.952 1.00 91.69 84 ALA A CA 1
ATOM 653 C C . ALA A 1 84 ? 1.588 6.198 11.265 1.00 91.69 84 ALA A C 1
ATOM 655 O O . ALA A 1 84 ? 2.258 6.588 10.308 1.00 91.69 84 ALA A O 1
ATOM 656 N N . ALA A 1 85 ? 1.662 4.939 11.712 1.00 92.81 85 ALA A N 1
ATOM 657 C CA . ALA A 1 85 ? 2.528 3.932 11.104 1.00 92.81 85 ALA A CA 1
ATOM 658 C C . ALA A 1 85 ? 2.013 3.534 9.713 1.00 92.81 85 ALA A C 1
ATOM 660 O O . ALA A 1 85 ? 2.795 3.461 8.761 1.00 92.81 85 ALA A O 1
ATOM 661 N N . TYR A 1 86 ? 0.695 3.365 9.575 1.00 95.31 86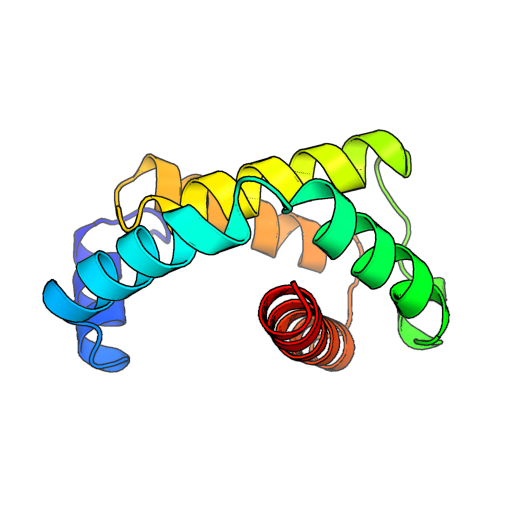 TYR A N 1
ATOM 662 C CA . TYR A 1 86 ? 0.029 3.165 8.297 1.00 95.31 86 TYR A CA 1
ATOM 6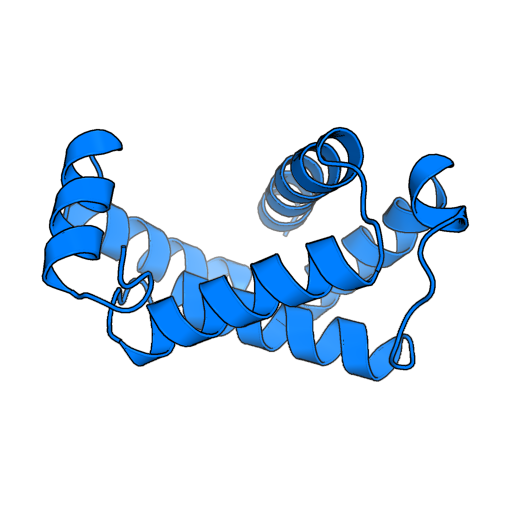63 C C . TYR A 1 86 ? 0.384 4.305 7.341 1.00 95.31 86 TYR A C 1
ATOM 665 O O . TYR A 1 86 ? 0.876 4.049 6.242 1.00 95.31 86 TYR A O 1
ATOM 673 N N . LEU A 1 87 ? 0.206 5.562 7.752 1.00 94.75 87 LEU A N 1
ATOM 674 C CA . LEU A 1 87 ? 0.477 6.722 6.897 1.00 94.75 87 LEU A CA 1
ATOM 675 C C . LEU A 1 87 ? 1.948 6.803 6.477 1.00 94.75 87 LEU A C 1
ATOM 677 O O . LEU A 1 87 ? 2.232 6.930 5.285 1.00 94.75 87 LEU A O 1
ATOM 681 N N . ALA A 1 88 ? 2.880 6.640 7.419 1.00 93.44 88 ALA A N 1
ATOM 682 C CA . ALA A 1 88 ? 4.314 6.654 7.137 1.00 93.44 88 ALA A CA 1
ATOM 683 C C . ALA A 1 88 ? 4.714 5.599 6.090 1.00 93.44 88 ALA A C 1
ATOM 685 O O . ALA A 1 88 ? 5.490 5.882 5.173 1.00 93.44 88 ALA A O 1
ATOM 686 N N . GLU A 1 89 ? 4.133 4.399 6.159 1.00 95.06 89 GLU A N 1
ATOM 687 C CA . GLU A 1 89 ? 4.355 3.354 5.157 1.00 95.06 89 GLU A CA 1
ATOM 688 C C . GLU A 1 89 ? 3.827 3.759 3.764 1.00 95.06 89 GLU A C 1
ATOM 690 O O . GLU A 1 89 ? 4.478 3.472 2.756 1.00 95.06 89 GLU A O 1
ATOM 695 N N . ARG A 1 90 ? 2.691 4.474 3.669 1.00 94.69 90 ARG A N 1
ATOM 696 C CA . ARG A 1 90 ? 2.110 4.907 2.374 1.00 94.69 90 ARG A CA 1
ATOM 697 C C . ARG A 1 90 ? 2.953 6.007 1.743 1.00 94.69 90 ARG A C 1
ATOM 699 O O . ARG A 1 90 ? 3.157 5.980 0.529 1.00 94.69 90 ARG A O 1
ATOM 706 N N . VAL A 1 91 ? 3.483 6.915 2.560 1.00 94.00 91 VAL A N 1
ATOM 707 C CA . VAL A 1 91 ? 4.436 7.943 2.123 1.00 94.00 91 VAL A CA 1
ATOM 708 C C . VAL A 1 91 ? 5.700 7.288 1.575 1.00 94.00 91 VAL A C 1
ATOM 710 O O . VAL A 1 91 ? 6.052 7.517 0.420 1.00 94.00 91 VAL A O 1
ATOM 713 N N . CYS A 1 92 ? 6.313 6.380 2.339 1.00 93.69 92 CYS A N 1
ATOM 714 C CA . CYS A 1 92 ? 7.512 5.654 1.917 1.00 93.69 92 CYS A CA 1
ATOM 715 C C . CYS A 1 92 ? 7.295 4.872 0.606 1.00 93.69 92 CYS A C 1
ATOM 717 O O . CYS A 1 92 ? 8.142 4.888 -0.299 1.00 93.69 92 CYS A O 1
ATOM 719 N N . ALA A 1 93 ? 6.138 4.218 0.454 1.00 92.94 93 ALA A N 1
ATOM 720 C CA . ALA A 1 93 ? 5.776 3.529 -0.780 1.00 92.94 93 ALA A CA 1
ATOM 721 C C . ALA A 1 93 ? 5.639 4.509 -1.959 1.00 92.94 93 ALA A C 1
ATOM 723 O O . ALA A 1 93 ? 6.171 4.243 -3.038 1.00 92.94 93 ALA A O 1
ATOM 724 N N . GLY A 1 94 ? 4.963 5.647 -1.772 1.00 92.75 94 GLY A N 1
ATOM 725 C CA . GLY A 1 94 ? 4.819 6.688 -2.795 1.00 92.75 94 GLY A CA 1
ATOM 726 C C . GLY A 1 94 ? 6.164 7.265 -3.241 1.00 92.75 94 GLY A C 1
ATOM 727 O O . GLY A 1 94 ? 6.467 7.284 -4.436 1.00 92.75 94 GLY A O 1
ATOM 728 N N . GLU A 1 95 ? 7.015 7.639 -2.286 1.00 94.31 95 GLU A N 1
ATOM 729 C CA . GLU A 1 95 ? 8.375 8.127 -2.537 1.00 94.31 95 GLU A CA 1
ATOM 730 C C . GLU A 1 95 ? 9.227 7.097 -3.277 1.00 94.31 95 GLU A C 1
ATOM 732 O O . GLU A 1 95 ? 9.992 7.440 -4.179 1.00 94.31 95 GLU A O 1
ATOM 737 N N . THR A 1 96 ? 9.075 5.815 -2.941 1.00 93.00 96 THR A N 1
ATOM 738 C CA . THR A 1 96 ? 9.784 4.735 -3.628 1.00 93.00 96 THR A CA 1
ATOM 739 C C . THR A 1 96 ? 9.378 4.646 -5.097 1.00 93.00 96 THR A C 1
ATOM 741 O O . THR A 1 96 ? 10.255 4.560 -5.957 1.00 93.00 96 THR A O 1
ATOM 744 N N . HIS A 1 97 ? 8.081 4.721 -5.410 1.00 92.88 97 HIS A N 1
ATOM 745 C CA . HIS A 1 97 ? 7.605 4.710 -6.797 1.00 92.88 97 HIS A CA 1
ATOM 746 C C . HIS A 1 97 ? 8.057 5.953 -7.578 1.00 92.88 97 HIS A C 1
ATOM 748 O O . HIS A 1 97 ? 8.460 5.826 -8.736 1.00 92.88 97 HIS A O 1
ATOM 754 N N . ALA A 1 98 ? 8.062 7.127 -6.940 1.00 92.81 98 ALA A N 1
ATOM 755 C CA . ALA A 1 98 ? 8.585 8.355 -7.534 1.00 92.81 98 ALA A CA 1
ATOM 756 C C . ALA A 1 98 ? 10.092 8.244 -7.831 1.00 92.81 98 ALA A C 1
ATOM 758 O O . ALA A 1 98 ? 10.534 8.561 -8.934 1.00 92.81 98 ALA A O 1
ATOM 759 N N . ARG A 1 99 ? 10.876 7.716 -6.883 1.00 92.06 99 ARG A N 1
ATOM 760 C CA . ARG A 1 99 ? 12.333 7.555 -7.001 1.00 92.06 99 ARG A CA 1
ATOM 761 C C . ARG A 1 99 ? 12.748 6.591 -8.113 1.00 92.06 99 ARG A C 1
ATOM 763 O O . ARG A 1 99 ? 13.743 6.849 -8.781 1.00 92.06 99 ARG A O 1
ATOM 770 N N . ILE A 1 100 ? 12.005 5.503 -8.333 1.00 90.38 100 ILE A N 1
ATOM 771 C CA . ILE A 1 100 ? 12.281 4.562 -9.440 1.00 90.38 100 ILE A CA 1
ATOM 772 C C . ILE A 1 100 ? 11.721 5.039 -10.790 1.00 90.38 100 ILE A C 1
ATOM 774 O O . ILE A 1 100 ? 11.831 4.316 -11.780 1.00 90.38 100 ILE A O 1
ATOM 778 N N . GLY A 1 101 ? 11.087 6.217 -10.829 1.00 90.38 101 GLY A N 1
ATOM 779 C CA . GLY A 1 101 ? 10.498 6.787 -12.036 1.00 90.38 101 GLY A CA 1
ATOM 780 C C . GLY A 1 101 ? 9.293 6.006 -12.558 1.00 90.38 101 GLY A C 1
ATOM 781 O O . GLY A 1 101 ? 9.101 5.941 -13.770 1.00 90.38 101 GLY A O 1
ATOM 782 N N . LEU A 1 102 ? 8.496 5.377 -11.682 1.00 92.00 102 LEU A N 1
ATOM 783 C CA . LEU A 1 102 ? 7.316 4.630 -12.117 1.00 92.00 102 LEU A CA 1
ATOM 784 C C . LEU A 1 102 ? 6.253 5.597 -12.668 1.00 92.00 102 LEU A C 1
ATOM 786 O O . LEU A 1 102 ? 5.752 6.436 -11.915 1.00 92.00 102 LEU A O 1
ATOM 790 N N . PRO A 1 103 ? 5.834 5.470 -13.942 1.00 92.69 103 PRO A N 1
ATOM 791 C CA . PRO A 1 103 ? 4.797 6.339 -14.486 1.00 92.69 103 PRO A CA 1
ATOM 792 C C . PRO A 1 103 ? 3.458 6.135 -13.767 1.00 92.69 103 PRO A C 1
ATOM 794 O O . PRO A 1 103 ? 3.059 4.996 -13.510 1.00 92.69 103 PRO A O 1
ATOM 797 N N . LEU A 1 104 ? 2.710 7.218 -13.524 1.00 92.75 104 LEU A N 1
ATOM 798 C CA . LEU A 1 104 ? 1.400 7.155 -12.853 1.00 92.75 104 LEU A CA 1
ATOM 799 C C . LEU A 1 104 ? 0.415 6.207 -13.552 1.00 92.75 104 LEU A C 1
ATOM 801 O O . LEU A 1 104 ? -0.310 5.468 -12.891 1.00 92.75 104 LEU A O 1
ATOM 805 N N . SER A 1 105 ? 0.434 6.153 -14.886 1.00 93.12 105 SER A N 1
ATOM 806 C CA . SER A 1 105 ? -0.375 5.201 -15.659 1.00 93.12 105 SER A CA 1
ATOM 807 C C . SER A 1 105 ? -0.061 3.742 -15.309 1.00 93.12 105 SER A C 1
ATOM 809 O O . SER A 1 105 ? -0.965 2.916 -15.209 1.00 93.12 105 SER A O 1
ATOM 811 N N . SER A 1 106 ? 1.214 3.428 -15.063 1.00 93.25 106 SER A N 1
ATOM 812 C CA . SER A 1 106 ? 1.660 2.088 -14.664 1.00 93.25 106 SER A CA 1
ATOM 813 C C . SER A 1 106 ? 1.307 1.794 -13.211 1.00 93.25 106 SER A C 1
ATOM 815 O O . SER A 1 106 ? 0.896 0.680 -12.896 1.00 93.25 106 SER A O 1
ATOM 817 N N . TYR A 1 107 ? 1.408 2.801 -12.338 1.00 93.25 107 TYR A N 1
ATOM 818 C CA . TYR A 1 107 ? 0.972 2.704 -10.947 1.00 93.25 107 TYR A CA 1
ATOM 819 C C . TYR A 1 107 ? -0.523 2.352 -10.854 1.00 93.25 107 TYR A C 1
ATOM 821 O O . TYR A 1 107 ? -0.879 1.351 -10.232 1.00 93.25 107 TYR A O 1
ATOM 829 N N . PHE A 1 108 ? -1.392 3.088 -11.557 1.00 93.31 108 PHE A N 1
ATOM 830 C CA . PHE A 1 108 ? -2.838 2.831 -11.559 1.00 93.31 108 PHE A CA 1
ATOM 831 C C . PHE A 1 108 ? -3.224 1.503 -12.224 1.00 93.31 108 PHE A C 1
ATOM 833 O O . PHE A 1 108 ? -4.091 0.784 -11.712 1.00 93.31 108 PHE A O 1
ATOM 840 N N . ALA A 1 109 ? -2.556 1.130 -13.323 1.00 93.75 109 ALA A N 1
ATOM 841 C CA . ALA A 1 109 ? -2.728 -0.190 -13.930 1.00 93.75 109 ALA A CA 1
ATOM 842 C C . ALA A 1 109 ? -2.356 -1.310 -12.943 1.00 93.75 109 ALA A C 1
ATOM 844 O O . ALA A 1 109 ? -3.048 -2.329 -12.855 1.00 93.75 109 ALA A O 1
ATOM 845 N N . GLY A 1 110 ? -1.294 -1.102 -12.161 1.00 93.00 110 GLY A N 1
ATOM 846 C CA . GLY A 1 110 ? -0.875 -2.022 -11.115 1.00 93.00 110 GLY A CA 1
ATOM 847 C C . GLY A 1 110 ? -1.895 -2.148 -9.985 1.00 93.00 110 GLY A C 1
ATOM 848 O O . GLY A 1 110 ? -2.163 -3.262 -9.540 1.00 93.00 110 GLY A O 1
ATOM 849 N N . SER A 1 111 ? -2.493 -1.045 -9.527 1.00 91.31 111 SER A N 1
ATOM 850 C CA . SER A 1 111 ? -3.553 -1.079 -8.507 1.00 91.31 111 SER A CA 1
ATOM 851 C C . SER A 1 111 ? -4.767 -1.882 -8.979 1.00 91.31 111 SER A C 1
ATOM 853 O O . SER A 1 111 ? -5.206 -2.796 -8.288 1.00 91.31 111 SER A O 1
ATOM 855 N N . THR A 1 112 ? -5.241 -1.619 -10.200 1.00 92.31 112 THR A N 1
ATOM 856 C CA . THR A 1 112 ? -6.390 -2.332 -10.790 1.00 92.31 112 THR A CA 1
ATOM 857 C C . THR A 1 112 ? -6.113 -3.827 -10.955 1.00 92.31 112 THR A C 1
ATOM 859 O O . THR A 1 112 ? -6.962 -4.667 -10.652 1.00 92.31 112 THR A O 1
ATOM 862 N N . THR A 1 113 ? -4.915 -4.183 -11.424 1.00 92.69 113 THR A N 1
ATOM 863 C CA . THR A 1 113 ? -4.557 -5.591 -11.637 1.00 92.69 113 THR A CA 1
ATOM 864 C C . THR A 1 113 ? -4.465 -6.358 -10.324 1.00 92.69 113 THR A C 1
ATOM 866 O O . THR A 1 113 ? -4.955 -7.481 -10.252 1.00 92.69 113 THR A O 1
ATOM 869 N N . ARG A 1 114 ? -3.934 -5.750 -9.257 1.00 90.44 114 ARG A N 1
ATOM 870 C CA . ARG A 1 114 ? -3.911 -6.391 -7.933 1.00 90.44 114 ARG A CA 1
ATOM 871 C C . ARG A 1 114 ? -5.309 -6.679 -7.400 1.00 90.44 114 ARG A C 1
ATOM 873 O O . ARG A 1 114 ? -5.538 -7.780 -6.914 1.00 90.44 114 ARG A O 1
ATOM 880 N N . SER A 1 115 ? -6.263 -5.760 -7.565 1.00 88.19 115 SER A N 1
ATOM 881 C CA . SER A 1 115 ? -7.659 -6.018 -7.182 1.00 88.19 115 SER A CA 1
ATOM 882 C C . SER A 1 115 ? -8.235 -7.251 -7.888 1.00 88.19 115 SER A C 1
ATOM 884 O O . SER A 1 115 ? -8.970 -8.022 -7.278 1.00 88.19 115 SER A O 1
ATOM 886 N N . ARG A 1 116 ? -7.854 -7.497 -9.149 1.00 90.50 116 ARG A N 1
ATOM 887 C CA . ARG A 1 116 ? -8.230 -8.725 -9.871 1.00 90.50 116 ARG A CA 1
ATOM 888 C C . ARG A 1 116 ? -7.519 -9.964 -9.336 1.00 90.50 116 ARG A C 1
ATOM 890 O O . ARG A 1 116 ? -8.140 -11.017 -9.270 1.00 90.50 116 ARG A O 1
ATOM 897 N N . CYS A 1 117 ? -6.248 -9.849 -8.948 1.00 90.00 117 CYS A N 1
ATOM 898 C CA . CYS A 1 117 ? -5.526 -10.943 -8.299 1.00 90.00 117 CYS A CA 1
ATOM 899 C C . CYS A 1 117 ? -6.213 -11.360 -6.992 1.00 90.00 117 CYS A C 1
ATOM 901 O O . CYS A 1 117 ? -6.343 -12.556 -6.762 1.00 90.00 117 CYS A O 1
ATOM 903 N N . PHE A 1 118 ? -6.707 -10.401 -6.200 1.00 91.00 118 PHE A N 1
ATOM 904 C CA . PHE A 1 118 ? -7.459 -10.672 -4.969 1.00 91.00 118 PHE A CA 1
ATOM 905 C C . PHE A 1 118 ? -8.843 -11.273 -5.216 1.00 91.00 118 PHE A C 1
ATOM 907 O O . PHE A 1 118 ? -9.281 -12.103 -4.439 1.00 91.00 118 PHE A O 1
ATOM 914 N N . ALA A 1 119 ? -9.528 -10.893 -6.295 1.00 85.94 119 ALA A N 1
ATOM 915 C CA . ALA A 1 119 ? -10.834 -11.464 -6.636 1.00 85.94 119 ALA A CA 1
ATOM 916 C C . ALA A 1 119 ? -10.755 -12.883 -7.235 1.00 85.94 119 ALA A C 1
ATOM 918 O O . ALA A 1 119 ? -11.774 -13.548 -7.390 1.00 85.94 119 ALA A O 1
ATOM 919 N N . ALA A 1 120 ? -9.561 -13.316 -7.647 1.00 79.00 120 ALA A N 1
ATOM 920 C CA . ALA A 1 120 ? -9.316 -14.609 -8.283 1.00 79.00 120 ALA A CA 1
ATOM 921 C C . ALA A 1 120 ? -8.752 -15.663 -7.311 1.00 79.00 120 ALA A C 1
ATOM 923 O O . ALA A 1 120 ? -8.252 -16.705 -7.761 1.00 79.00 120 ALA A O 1
ATOM 924 N N . ILE A 1 121 ? -8.784 -15.361 -6.013 1.00 75.25 121 ILE A N 1
ATOM 925 C CA . ILE A 1 121 ? -8.420 -16.225 -4.888 1.00 75.25 121 ILE A CA 1
ATOM 926 C C . ILE A 1 121 ? -9.586 -16.278 -3.898 1.00 75.25 121 ILE A C 1
ATOM 928 O O . ILE A 1 121 ? -9.660 -17.298 -3.179 1.00 75.25 121 ILE A O 1
#

Sequence (121 aa):
MDPTSLTEAGEFLHTFAIQEDDLKRVRAMGEAVLPRLDEAMDRFYQWLPSLPSTRACSPAVGAAQRAEAQAAYWRSFFSGVVDAAYLAERVCAGETHARIGLPLSSYFAGSTTRSRCFAAI

Organism: Chromobacterium violaceum (NCBI:txid536)

pLDDT: mean 90.39, std 6.32, range [67.31, 98.06]

InterPro domains:
  IPR009050 Globin-like superfamily [SSF46458] (6-111)
  IPR012292 Globin/Protoglobin [G3DSA:1.10.490.10] (5-118)
  IPR044398 Globin-sensor domain [PF11563] (12-110)

Foldseek 3Di:
DPLLDPVVVVVVCVVVVPDLVNLVVLLVLCVQQLVCVLVLLVVLVVCLVVDPQCVQFDDPDDPVVVSVLVSVLSNLRNNSDDHSVNSVSVVVVVVNCVVRVRDPVSVVVSVVSSVVSSVVD